Protein AF-A0A1W9SAY0-F1 (afdb_monomer)

Foldseek 3Di:
DVVVVVVVVVVVVVVVVVVVVVVVPDDDFQDWDDPDPPPDIDGHHQCLPPVPPPPSPPDPD

Secondary structure (DSSP, 8-state):
-HHHHHHHHHHHHHHHHHHHHHHHH-SSTT-EEEEETTTEEEE----SSGGGSS-TTS---

Radius of gyration: 14.97 Å; Cα contacts (8 Å, |Δi|>4): 42; chains: 1; bounding box: 33×23×38 Å

Structure (mmCIF, N/CA/C/O backbone):
data_AF-A0A1W9SAY0-F1
#
_entry.id   AF-A0A1W9SAY0-F1
#
loop_
_atom_site.group_PDB
_atom_site.id
_atom_site.type_symbol
_atom_site.label_atom_id
_atom_site.label_alt_id
_atom_site.label_comp_id
_atom_site.label_asym_id
_atom_site.label_entity_id
_atom_site.label_seq_id
_atom_site.pdbx_PDB_ins_code
_atom_site.Cartn_x
_atom_site.Cartn_y
_atom_site.C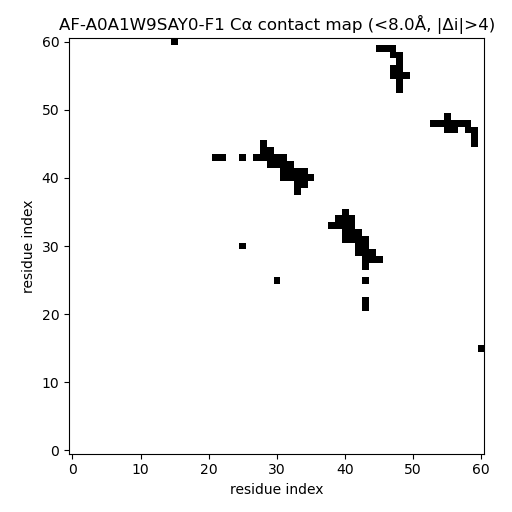artn_z
_atom_site.occupancy
_atom_site.B_iso_or_equiv
_atom_site.auth_seq_id
_atom_site.auth_comp_id
_atom_site.auth_asym_id
_atom_site.auth_atom_id
_atom_site.pdbx_PDB_model_num
ATOM 1 N N . MET A 1 1 ? 17.200 -4.741 -22.397 1.00 88.88 1 MET A N 1
ATOM 2 C CA . MET A 1 1 ? 17.549 -3.898 -21.228 1.00 88.88 1 MET A CA 1
ATOM 3 C C . MET A 1 1 ? 16.490 -2.831 -20.962 1.00 88.88 1 MET A C 1
ATOM 5 O O . MET A 1 1 ? 15.973 -2.811 -19.858 1.00 88.88 1 MET A O 1
ATOM 9 N N . ILE A 1 2 ? 16.091 -2.025 -21.958 1.00 97.12 2 ILE A N 1
ATOM 10 C CA . ILE A 1 2 ? 15.065 -0.970 -21.799 1.00 97.12 2 ILE A CA 1
ATOM 11 C C . ILE A 1 2 ? 13.726 -1.479 -21.228 1.00 97.12 2 ILE A C 1
ATOM 13 O O . ILE A 1 2 ? 13.180 -0.874 -20.315 1.00 97.12 2 ILE A O 1
ATOM 17 N N . ILE A 1 3 ? 13.238 -2.632 -21.701 1.00 97.88 3 ILE A N 1
ATOM 18 C CA . ILE A 1 3 ? 11.968 -3.214 -21.243 1.00 97.88 3 ILE A CA 1
ATOM 19 C C . ILE A 1 3 ? 11.969 -3.489 -19.737 1.00 97.88 3 ILE A C 1
ATOM 21 O O . ILE A 1 3 ? 11.007 -3.172 -19.050 1.00 97.88 3 ILE A O 1
ATOM 25 N N . TRP A 1 4 ? 13.083 -3.997 -19.207 1.00 98.19 4 TRP A N 1
ATOM 26 C CA . TRP A 1 4 ? 13.227 -4.290 -17.784 1.00 98.19 4 TRP A CA 1
ATOM 27 C C . TRP A 1 4 ? 13.231 -3.020 -16.937 1.00 98.19 4 TRP A C 1
ATOM 29 O O . TRP A 1 4 ? 12.632 -3.004 -15.868 1.00 98.19 4 TRP A O 1
ATOM 39 N N . ILE A 1 5 ? 13.838 -1.941 -17.436 1.00 98.12 5 ILE A N 1
ATOM 40 C CA . ILE A 1 5 ? 13.822 -0.638 -16.761 1.00 98.12 5 ILE A CA 1
ATOM 41 C C . ILE A 1 5 ? 12.387 -0.107 -16.670 1.00 98.12 5 ILE A C 1
ATOM 43 O O . ILE A 1 5 ? 11.964 0.327 -15.602 1.00 98.12 5 ILE A O 1
ATOM 47 N N . LEU A 1 6 ? 11.615 -0.195 -17.757 1.00 98.38 6 LEU A N 1
ATOM 48 C CA . LEU A 1 6 ? 10.212 0.229 -17.761 1.00 98.38 6 LEU A CA 1
ATOM 49 C C . LEU A 1 6 ? 9.355 -0.602 -16.800 1.00 98.38 6 LEU A C 1
ATOM 51 O O . LEU A 1 6 ? 8.528 -0.038 -16.089 1.00 98.38 6 LEU A O 1
ATOM 55 N N . VAL A 1 7 ? 9.582 -1.919 -16.734 1.00 98.38 7 VAL A N 1
ATOM 56 C CA . VAL A 1 7 ? 8.892 -2.791 -15.770 1.00 98.38 7 VAL A CA 1
ATOM 57 C C . VAL A 1 7 ? 9.207 -2.373 -14.334 1.00 98.38 7 VAL A C 1
ATOM 59 O O . VAL A 1 7 ? 8.284 -2.217 -13.541 1.00 98.38 7 VAL A O 1
ATOM 62 N N . ILE A 1 8 ? 10.479 -2.136 -14.000 1.00 98.38 8 ILE A N 1
ATOM 63 C CA . ILE A 1 8 ? 10.881 -1.707 -12.651 1.00 98.38 8 ILE A CA 1
ATOM 64 C C . ILE A 1 8 ? 10.230 -0.369 -12.289 1.00 98.38 8 ILE A C 1
ATOM 66 O O . ILE A 1 8 ? 9.659 -0.247 -11.208 1.00 98.38 8 ILE A O 1
ATOM 70 N N . ILE A 1 9 ? 10.260 0.613 -13.195 1.00 98.31 9 ILE A N 1
ATOM 71 C CA . ILE A 1 9 ? 9.619 1.918 -12.974 1.00 98.31 9 ILE A CA 1
ATOM 72 C C . ILE A 1 9 ? 8.112 1.750 -12.755 1.00 98.31 9 ILE A C 1
ATOM 74 O O . ILE A 1 9 ? 7.560 2.353 -11.837 1.00 98.31 9 ILE A O 1
ATOM 78 N N . GLY A 1 10 ? 7.454 0.910 -13.55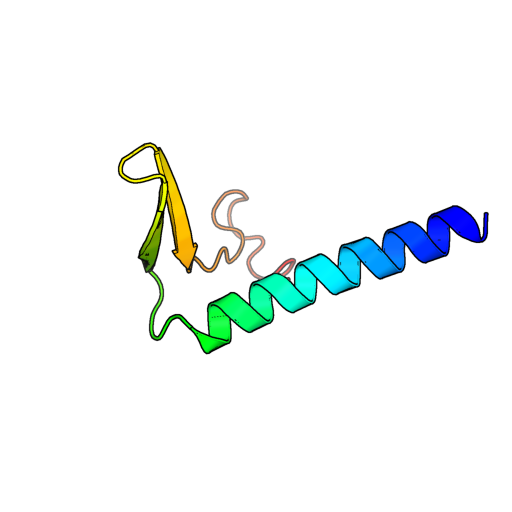8 1.00 98.19 10 GLY A N 1
ATOM 79 C CA . GLY A 1 10 ? 6.032 0.614 -13.403 1.00 98.19 10 GLY A CA 1
ATOM 80 C C . GLY A 1 10 ? 5.712 -0.006 -12.044 1.00 98.19 10 GLY A C 1
ATOM 81 O O . GLY A 1 10 ? 4.801 0.455 -11.362 1.00 98.19 10 GLY A O 1
ATOM 82 N N . LEU A 1 11 ? 6.491 -1.001 -11.614 1.00 98.38 11 LEU A N 1
ATOM 83 C CA . LEU A 1 11 ? 6.304 -1.663 -10.320 1.00 98.38 11 LEU A CA 1
ATOM 84 C C . LEU A 1 11 ? 6.523 -0.705 -9.145 1.00 98.38 11 LEU A C 1
ATOM 86 O O . LEU A 1 11 ? 5.689 -0.660 -8.245 1.00 98.38 11 LEU A O 1
ATOM 90 N N . VAL A 1 12 ? 7.592 0.097 -9.173 1.00 98.06 12 VAL A N 1
ATOM 91 C CA . VAL A 1 12 ? 7.854 1.112 -8.137 1.00 98.06 12 VAL A CA 1
ATOM 92 C C . VAL A 1 12 ? 6.744 2.165 -8.115 1.00 98.06 12 VAL A C 1
ATOM 94 O O . VAL A 1 12 ? 6.298 2.567 -7.044 1.00 98.06 12 VAL A O 1
ATOM 97 N N . GLY A 1 13 ? 6.252 2.586 -9.282 1.00 98.12 13 GLY A N 1
ATOM 98 C CA . GLY A 1 13 ? 5.134 3.523 -9.377 1.00 98.12 13 GLY A CA 1
ATOM 99 C C . GLY A 1 13 ? 3.848 2.969 -8.760 1.00 98.12 13 GLY A C 1
ATOM 100 O O . GLY A 1 13 ? 3.181 3.673 -8.003 1.00 98.12 13 GLY A O 1
ATOM 101 N N . ILE A 1 14 ? 3.520 1.704 -9.036 1.00 98.25 14 ILE A N 1
ATOM 102 C CA . ILE A 1 14 ? 2.347 1.026 -8.461 1.00 98.25 14 ILE A CA 1
ATOM 103 C C . ILE A 1 14 ? 2.504 0.855 -6.941 1.00 98.25 14 ILE A C 1
ATOM 105 O O . ILE A 1 14 ? 1.555 1.116 -6.199 1.00 98.25 14 ILE A O 1
ATOM 109 N N . ASP A 1 15 ? 3.692 0.476 -6.465 1.00 97.19 15 ASP A N 1
ATOM 110 C CA . ASP A 1 15 ? 3.990 0.352 -5.032 1.00 97.19 15 ASP A CA 1
ATOM 111 C C . ASP A 1 15 ? 3.754 1.681 -4.296 1.00 97.19 15 ASP A C 1
ATOM 113 O O . ASP A 1 15 ? 2.965 1.749 -3.353 1.00 97.19 15 ASP A O 1
ATOM 117 N N . GLN A 1 16 ? 4.338 2.772 -4.791 1.00 96.12 16 GLN A N 1
ATOM 118 C CA . GLN A 1 16 ? 4.185 4.088 -4.167 1.00 96.12 16 GLN A CA 1
ATOM 119 C C . GLN A 1 16 ? 2.747 4.614 -4.246 1.00 96.12 16 GLN A C 1
ATOM 121 O O . GLN A 1 16 ? 2.236 5.190 -3.282 1.00 96.12 16 GLN A O 1
ATOM 126 N N . LEU A 1 17 ? 2.059 4.385 -5.369 1.00 97.38 17 LEU A N 1
ATOM 127 C CA . LEU A 1 17 ? 0.665 4.792 -5.534 1.00 97.38 17 LEU A CA 1
ATOM 128 C C . LEU A 1 17 ? -0.255 4.073 -4.542 1.00 97.38 17 LEU A C 1
ATOM 130 O O . LEU A 1 17 ? -1.089 4.714 -3.903 1.00 97.38 17 LEU A O 1
ATOM 134 N N . THR A 1 18 ? -0.111 2.756 -4.388 1.00 95.62 18 THR A N 1
ATOM 135 C CA . THR A 1 18 ? -0.954 1.987 -3.458 1.00 95.62 18 THR A CA 1
ATOM 136 C C . THR A 1 18 ? -0.756 2.436 -2.009 1.00 95.62 18 THR A C 1
ATOM 138 O O . THR A 1 18 ? -1.740 2.605 -1.288 1.00 95.62 18 THR A O 1
ATOM 141 N N . LYS A 1 19 ? 0.474 2.753 -1.594 1.00 94.19 19 LYS A N 1
ATOM 142 C CA . LYS A 1 19 ? 0.760 3.309 -0.260 1.00 94.19 19 LYS A CA 1
ATOM 143 C C . LYS A 1 19 ? 0.189 4.706 -0.058 1.00 94.19 19 LYS A C 1
ATOM 145 O O . LYS A 1 19 ? -0.398 4.978 0.989 1.00 94.19 19 LYS A O 1
ATOM 150 N N . ALA A 1 20 ? 0.295 5.574 -1.064 1.00 95.12 20 ALA A N 1
ATOM 151 C CA . ALA A 1 20 ? -0.324 6.896 -1.024 1.00 95.12 20 ALA A CA 1
ATOM 152 C C . ALA A 1 20 ? -1.850 6.799 -0.862 1.00 95.12 20 ALA A C 1
ATOM 154 O O . ALA A 1 20 ? -2.437 7.543 -0.077 1.00 95.12 20 ALA A O 1
ATOM 155 N N . LEU A 1 21 ? -2.491 5.842 -1.543 1.00 95.50 21 LEU A N 1
ATOM 156 C CA . LEU A 1 21 ? -3.921 5.578 -1.383 1.00 95.50 21 LEU A CA 1
AT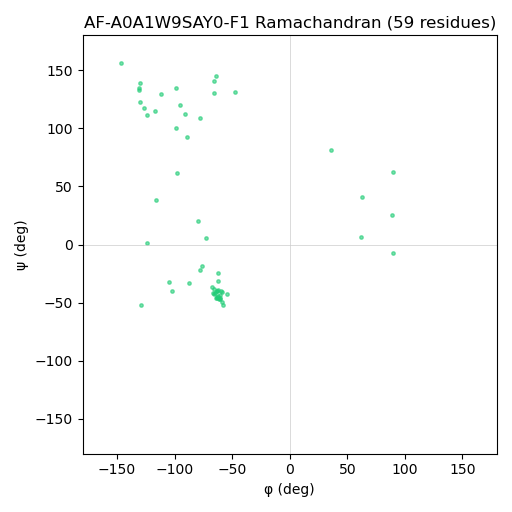OM 157 C C . LEU A 1 21 ? -4.259 5.082 0.027 1.00 95.50 21 LEU A C 1
ATOM 159 O O . LEU A 1 21 ? -5.234 5.555 0.603 1.00 95.50 21 LEU A O 1
ATOM 163 N N . VAL A 1 22 ? -3.458 4.191 0.616 1.00 95.44 22 VAL A N 1
ATOM 164 C CA . VAL A 1 22 ? -3.641 3.764 2.016 1.00 95.44 22 VAL A CA 1
ATOM 165 C C . VAL A 1 22 ? -3.565 4.976 2.955 1.00 95.44 22 VAL A C 1
ATOM 167 O O . VAL A 1 22 ? -4.492 5.205 3.730 1.00 95.44 22 VAL A O 1
ATOM 170 N N . LEU A 1 23 ? -2.537 5.819 2.829 1.00 94.00 23 LEU A N 1
ATOM 171 C CA . LEU A 1 23 ? -2.384 7.024 3.658 1.00 94.00 23 LEU A CA 1
ATOM 172 C C . LEU A 1 23 ? -3.517 8.044 3.471 1.00 94.00 23 LEU A C 1
ATOM 174 O O . LEU A 1 23 ? -3.863 8.753 4.410 1.00 94.00 23 LEU A O 1
ATOM 178 N N . ALA A 1 24 ? -4.101 8.124 2.275 1.00 94.38 24 ALA A N 1
ATOM 179 C CA . ALA A 1 24 ? -5.223 9.015 1.999 1.00 94.38 24 ALA A CA 1
ATOM 180 C C . ALA A 1 24 ? -6.568 8.489 2.533 1.00 94.38 24 ALA A C 1
ATOM 182 O O . ALA A 1 24 ? -7.510 9.269 2.679 1.00 94.38 24 ALA A O 1
ATOM 183 N N . ARG A 1 25 ? -6.699 7.176 2.769 1.00 93.44 25 ARG A N 1
ATOM 184 C CA . ARG A 1 25 ? -7.972 6.538 3.153 1.00 93.44 25 ARG A CA 1
ATOM 185 C C . ARG A 1 25 ? -8.048 6.168 4.627 1.00 93.44 25 ARG A C 1
ATOM 187 O O . ARG A 1 25 ? -9.141 6.215 5.184 1.00 93.44 25 ARG A O 1
ATOM 194 N N . PHE A 1 26 ? -6.929 5.821 5.251 1.00 94.69 26 PHE A N 1
ATOM 195 C CA . PHE A 1 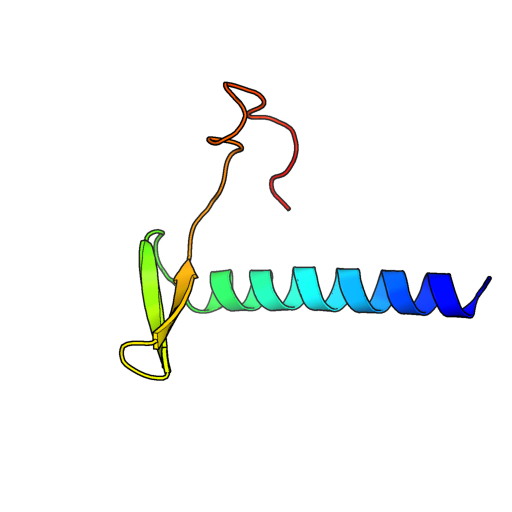26 ? -6.877 5.451 6.662 1.00 94.69 26 PHE A CA 1
ATOM 196 C C . PHE A 1 26 ? -6.416 6.633 7.519 1.00 94.69 26 PHE A C 1
ATOM 198 O O . PHE A 1 26 ? -5.459 7.327 7.187 1.00 94.69 26 PHE A O 1
ATOM 205 N N . THR A 1 27 ? -7.104 6.874 8.634 1.00 92.12 27 THR A N 1
ATOM 206 C CA . THR A 1 27 ? -6.846 8.010 9.534 1.00 92.12 27 THR A CA 1
ATOM 207 C C . THR A 1 27 ? -5.779 7.694 10.582 1.00 92.12 27 THR A C 1
ATOM 209 O O . THR A 1 27 ? -5.029 8.580 10.980 1.00 92.12 27 THR A O 1
ATOM 212 N N . TYR A 1 28 ? -5.702 6.444 11.043 1.00 90.94 28 TYR A N 1
ATOM 213 C CA . TYR A 1 28 ? -4.741 6.000 12.055 1.00 90.94 28 TYR A CA 1
ATOM 214 C C . TYR A 1 28 ? -4.299 4.554 11.808 1.00 90.94 28 TYR A C 1
ATOM 216 O O . TYR A 1 28 ? -4.999 3.780 11.155 1.00 90.94 28 TYR A O 1
ATOM 224 N N . GLU A 1 29 ? -3.118 4.196 12.313 1.00 91.62 29 GLU A N 1
ATOM 225 C CA . GLU A 1 29 ? -2.540 2.854 12.168 1.00 91.62 29 GLU A CA 1
ATOM 226 C C . GLU A 1 29 ? -3.390 1.783 12.868 1.00 91.62 29 GLU A C 1
ATOM 228 O O . GLU A 1 29 ? -3.983 2.022 13.918 1.00 91.62 29 GLU A O 1
ATOM 233 N N . GLY A 1 30 ? -3.447 0.589 12.282 1.00 90.56 30 GLY A N 1
ATOM 234 C CA . GLY A 1 30 ? -4.245 -0.539 12.765 1.00 90.56 30 GLY A CA 1
ATOM 235 C C . GLY A 1 30 ? -5.667 -0.597 12.202 1.00 90.56 30 GLY A C 1
ATOM 236 O O . GLY A 1 30 ? -6.354 -1.597 12.403 1.00 90.56 30 GLY A O 1
ATOM 237 N N . GLN A 1 31 ? -6.115 0.422 11.462 1.00 94.25 31 GLN A N 1
ATOM 238 C CA . GLN A 1 31 ? -7.388 0.349 10.747 1.00 94.25 31 GLN A CA 1
ATOM 239 C C . GLN A 1 31 ? -7.347 -0.708 9.640 1.00 94.25 31 GLN A C 1
ATOM 241 O O . GLN A 1 31 ? -6.351 -0.834 8.927 1.00 9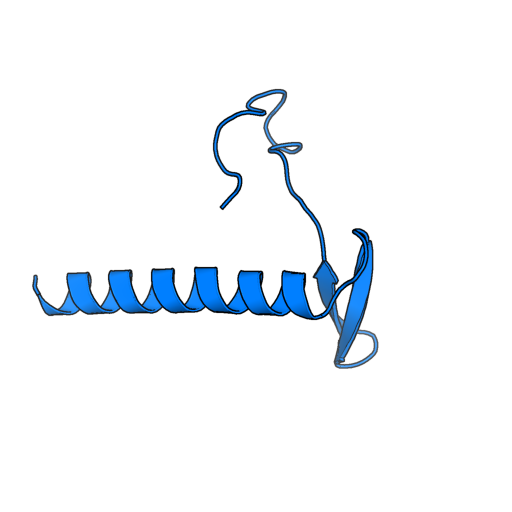4.25 31 GLN A O 1
ATOM 246 N N . SER A 1 32 ? -8.456 -1.432 9.487 1.00 94.06 32 SER A N 1
ATOM 247 C CA . SER A 1 32 ? -8.601 -2.548 8.555 1.00 94.06 32 SER A CA 1
ATOM 248 C C . SER A 1 32 ? -9.875 -2.400 7.726 1.00 94.06 32 SER A C 1
ATOM 250 O O . SER A 1 32 ? -10.935 -2.082 8.267 1.00 94.06 32 SER A O 1
ATOM 252 N N . LEU A 1 33 ? -9.761 -2.616 6.416 1.00 94.75 33 LEU A N 1
ATOM 253 C CA . LEU A 1 33 ? -10.862 -2.606 5.456 1.00 94.75 33 LEU A CA 1
ATOM 254 C C . LEU A 1 33 ? -10.991 -4.001 4.823 1.00 94.75 33 LEU A C 1
ATOM 256 O O . LEU A 1 33 ? -10.073 -4.410 4.102 1.00 94.75 33 LEU A O 1
ATOM 260 N N . PRO A 1 34 ? -12.094 -4.738 5.049 1.00 95.62 34 PRO A N 1
ATOM 261 C CA . PRO A 1 34 ? -12.326 -6.000 4.359 1.00 95.62 34 PRO A CA 1
ATOM 262 C C . PRO A 1 34 ? -12.536 -5.759 2.860 1.00 95.62 34 PRO A C 1
ATOM 264 O O . PRO A 1 34 ? -13.327 -4.915 2.446 1.00 95.62 34 PRO A O 1
ATOM 267 N N . VAL A 1 35 ? -11.809 -6.514 2.041 1.00 95.31 35 VAL A N 1
ATOM 268 C CA . VAL A 1 35 ? -12.019 -6.598 0.586 1.00 95.31 35 VAL A CA 1
ATOM 269 C C . VAL A 1 35 ? -12.758 -7.891 0.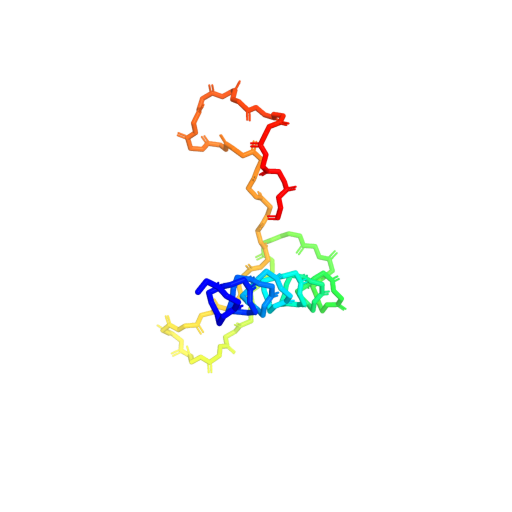251 1.00 95.31 35 VAL A C 1
ATOM 271 O O . VAL A 1 35 ? -13.659 -7.894 -0.584 1.00 95.31 35 VAL A O 1
ATOM 274 N N . ILE A 1 36 ? -12.396 -8.985 0.926 1.00 97.31 36 ILE A N 1
ATOM 275 C CA . ILE A 1 36 ? -13.157 -10.233 0.951 1.00 97.31 36 ILE A CA 1
ATOM 276 C C . ILE A 1 36 ? -13.419 -10.535 2.419 1.00 97.31 36 ILE A C 1
ATOM 278 O O . ILE A 1 36 ? -12.482 -10.833 3.165 1.00 97.31 36 ILE A O 1
ATOM 282 N N . GLU A 1 37 ? -14.685 -10.443 2.818 1.00 95.94 37 GLU A N 1
ATOM 283 C CA . GLU A 1 37 ? -15.118 -10.670 4.196 1.00 95.94 37 GLU A CA 1
ATOM 284 C C . GLU A 1 37 ? -14.519 -11.963 4.761 1.00 95.94 37 GLU A C 1
ATOM 286 O O . GLU A 1 37 ? -14.565 -13.018 4.124 1.00 95.94 37 GLU A O 1
ATOM 291 N N . ASN A 1 38 ? -13.942 -11.877 5.961 1.00 94.06 38 ASN A N 1
ATOM 292 C CA . ASN A 1 38 ? -13.315 -12.991 6.686 1.00 94.06 38 ASN A CA 1
ATOM 293 C C . ASN A 1 38 ? -12.100 -13.659 6.005 1.00 94.06 38 ASN A C 1
ATOM 295 O O . ASN A 1 38 ? -11.599 -14.654 6.528 1.00 94.06 38 ASN A O 1
ATOM 299 N N . PHE A 1 39 ? -11.595 -13.135 4.883 1.00 96.38 39 PHE A N 1
ATOM 300 C CA . PHE A 1 39 ? -10.443 -13.716 4.179 1.00 96.38 39 PHE A CA 1
ATOM 301 C C . PHE A 1 39 ? -9.349 -12.691 3.873 1.00 96.38 39 PHE A C 1
ATOM 303 O O . PHE A 1 39 ? -8.193 -12.904 4.233 1.00 96.38 39 PHE A O 1
ATOM 310 N N . PHE A 1 40 ? -9.694 -11.566 3.243 1.00 96.19 40 PHE A N 1
ATOM 311 C CA . PHE A 1 40 ? -8.717 -10.586 2.775 1.00 96.19 40 PHE A CA 1
ATOM 312 C C . PHE A 1 40 ? -9.074 -9.174 3.229 1.00 96.19 40 PHE A C 1
ATOM 314 O O . PHE A 1 40 ? -10.143 -8.654 2.909 1.00 96.19 40 PHE A O 1
ATOM 321 N N . HIS A 1 41 ? -8.139 -8.555 3.947 1.00 95.75 41 HIS A N 1
ATOM 322 C CA . HIS A 1 41 ? -8.286 -7.224 4.513 1.00 95.75 41 HIS A CA 1
ATOM 323 C C . HIS A 1 41 ? -7.075 -6.369 4.154 1.00 95.75 41 HIS A C 1
ATOM 325 O O . HIS A 1 41 ? -5.935 -6.833 4.216 1.00 95.75 41 HIS A O 1
ATOM 331 N N . ILE A 1 42 ? -7.328 -5.110 3.813 1.00 95.06 42 ILE A N 1
ATOM 332 C CA . ILE A 1 42 ? -6.291 -4.090 3.693 1.00 95.06 42 ILE A CA 1
ATOM 333 C C . ILE A 1 42 ? -6.173 -3.418 5.054 1.00 95.06 42 ILE A C 1
ATOM 335 O O . ILE A 1 42 ? -7.090 -2.716 5.476 1.00 95.06 42 ILE A O 1
ATOM 339 N N . THR A 1 43 ? -5.041 -3.617 5.719 1.00 93.62 43 THR A N 1
ATOM 340 C CA . THR A 1 43 ? -4.763 -3.016 7.026 1.00 93.62 43 THR A CA 1
ATOM 341 C C . THR A 1 43 ? -3.654 -1.989 6.895 1.00 93.62 43 THR A C 1
ATOM 343 O O . THR A 1 43 ? -2.588 -2.285 6.351 1.00 93.62 43 THR A O 1
ATOM 346 N N . TYR A 1 44 ? -3.876 -0.788 7.422 1.00 94.56 44 TYR A N 1
ATOM 347 C CA . TYR A 1 44 ? -2.830 0.223 7.491 1.00 94.56 44 TYR A CA 1
ATOM 348 C C . TYR A 1 44 ? -1.882 -0.084 8.652 1.00 94.56 44 TYR A C 1
ATOM 350 O O . TYR A 1 44 ? -2.237 0.062 9.819 1.00 94.56 44 TYR A O 1
ATOM 358 N N . VAL A 1 45 ? -0.664 -0.505 8.322 1.00 91.50 45 VAL A N 1
ATOM 359 C CA . VAL A 1 45 ? 0.400 -0.798 9.288 1.00 91.50 45 VAL A CA 1
ATOM 360 C C . VAL A 1 45 ? 1.675 -0.102 8.836 1.00 91.50 45 VAL A C 1
ATOM 362 O O . VAL A 1 45 ? 2.060 -0.223 7.672 1.00 91.50 45 VAL A O 1
ATOM 365 N N . ARG A 1 46 ? 2.359 0.589 9.752 1.00 88.38 46 ARG A N 1
ATOM 366 C CA . ARG A 1 46 ? 3.729 1.052 9.516 1.00 88.38 46 ARG A CA 1
ATOM 367 C C . ARG A 1 46 ? 4.717 0.059 10.099 1.00 88.38 46 ARG A C 1
ATOM 369 O O . ARG A 1 46 ? 4.718 -0.216 11.293 1.00 88.38 46 ARG A O 1
ATOM 376 N N . ASN A 1 47 ? 5.569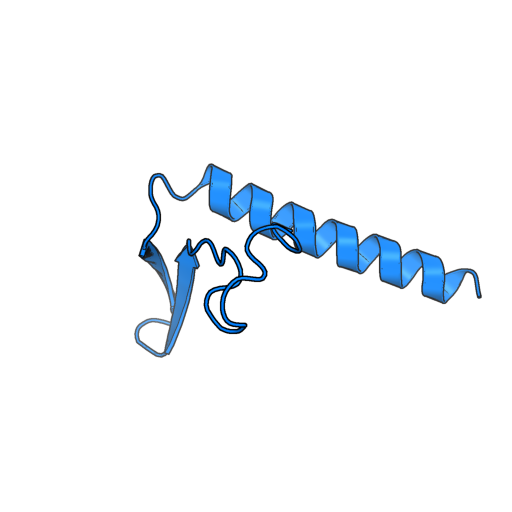 -0.486 9.240 1.00 84.19 47 ASN A N 1
ATOM 377 C CA . ASN A 1 47 ? 6.648 -1.362 9.665 1.00 84.19 47 ASN A CA 1
ATOM 378 C C . ASN A 1 47 ? 7.954 -0.564 9.736 1.00 84.19 47 ASN A C 1
ATOM 380 O O . ASN A 1 47 ? 8.609 -0.366 8.721 1.00 84.19 47 ASN A O 1
ATOM 384 N N . SER A 1 48 ? 8.354 -0.149 10.937 1.00 77.31 48 SER A N 1
ATOM 385 C CA . SER A 1 48 ? 9.640 0.531 11.180 1.00 77.31 48 SER A CA 1
ATOM 386 C C . SER A 1 48 ? 10.840 -0.433 11.254 1.00 77.31 48 SER A C 1
ATOM 388 O O . SER A 1 48 ? 11.851 -0.103 11.868 1.00 77.31 48 SER A O 1
ATOM 390 N N . GLY A 1 49 ? 10.726 -1.648 10.702 1.00 65.12 49 GLY A N 1
ATOM 391 C CA . GLY A 1 49 ? 11.775 -2.674 10.755 1.00 65.12 49 GLY A CA 1
ATOM 392 C C . GLY A 1 49 ? 11.715 -3.588 11.987 1.00 65.12 49 GLY A C 1
ATOM 393 O O . GLY A 1 49 ? 12.734 -4.152 12.383 1.00 65.12 49 GLY A O 1
ATOM 394 N N . ALA A 1 50 ? 10.536 -3.770 12.596 1.00 64.00 50 ALA A N 1
ATOM 395 C CA . ALA A 1 50 ? 10.372 -4.503 13.862 1.00 64.00 50 ALA A CA 1
ATOM 396 C C . ALA A 1 50 ? 10.790 -5.988 13.796 1.00 64.00 50 ALA A C 1
ATOM 398 O O . ALA A 1 50 ? 11.164 -6.573 14.809 1.00 64.00 50 ALA A O 1
ATOM 399 N N . VAL A 1 51 ? 10.773 -6.593 12.604 1.00 64.75 51 VAL A N 1
ATOM 400 C CA . VAL A 1 51 ? 11.175 -7.995 12.384 1.00 64.75 51 VAL A CA 1
ATOM 401 C C . VAL A 1 51 ? 12.706 -8.175 12.393 1.00 64.75 51 VAL A C 1
ATOM 403 O O . VAL A 1 5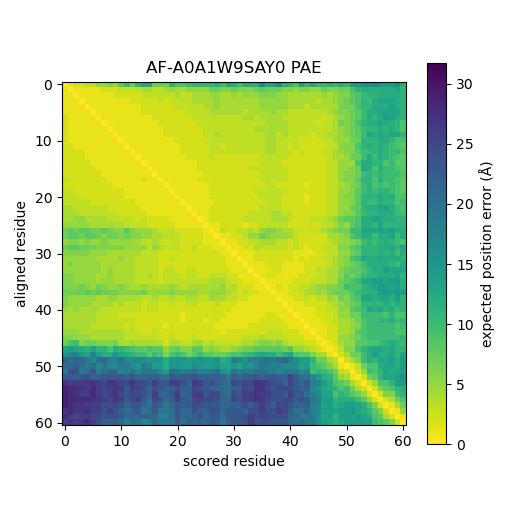1 ? 13.183 -9.282 12.621 1.00 64.75 51 VAL A O 1
ATOM 406 N N . PHE A 1 52 ? 13.493 -7.104 12.218 1.00 60.34 52 PHE A N 1
ATOM 407 C CA . PHE A 1 52 ? 14.957 -7.165 12.074 1.00 60.34 52 PHE A CA 1
ATOM 408 C C . PHE A 1 52 ? 15.735 -6.474 13.206 1.00 60.34 52 PHE A C 1
ATOM 410 O O . PHE A 1 52 ? 16.746 -5.843 12.922 1.00 60.34 52 PHE A O 1
ATOM 417 N N . LEU A 1 53 ? 15.287 -6.581 14.469 1.00 51.25 53 LEU A N 1
ATOM 418 C CA . LEU A 1 53 ? 16.024 -6.136 15.673 1.00 51.25 53 LEU A CA 1
ATOM 419 C C . LEU A 1 53 ? 16.849 -4.845 15.455 1.00 51.25 53 LEU A C 1
ATOM 421 O O . LEU A 1 53 ? 18.060 -4.880 15.263 1.00 51.25 53 LEU A O 1
ATOM 425 N N . SER A 1 54 ? 16.188 -3.686 15.529 1.00 52.59 54 SER A N 1
ATOM 426 C CA . SER A 1 54 ? 16.846 -2.370 15.568 1.00 52.59 54 SER A CA 1
ATOM 427 C C . SER A 1 54 ? 17.686 -1.990 14.327 1.00 52.59 54 SER A C 1
ATOM 429 O O . SER A 1 54 ? 18.722 -1.339 14.457 1.00 52.59 54 SER A O 1
ATOM 431 N N . LEU A 1 55 ? 17.219 -2.285 13.109 1.00 53.91 55 LEU A N 1
ATOM 432 C CA . LEU A 1 55 ? 17.556 -1.473 11.924 1.00 53.91 55 LEU A CA 1
ATOM 433 C C . LEU A 1 55 ? 16.427 -0.477 11.633 1.00 53.91 55 LEU A C 1
ATOM 435 O O . LEU A 1 55 ? 15.783 -0.492 10.591 1.00 53.91 55 LEU A O 1
ATOM 439 N N . THR A 1 56 ? 16.184 0.408 12.594 1.00 49.53 56 THR A N 1
ATOM 440 C CA . THR A 1 56 ? 15.055 1.351 12.615 1.00 49.53 56 THR A CA 1
ATOM 441 C C . THR A 1 56 ? 15.191 2.513 11.611 1.00 49.53 56 THR A C 1
ATOM 443 O O . THR A 1 56 ? 14.372 3.426 11.616 1.00 49.53 56 THR A O 1
ATOM 446 N N . SER A 1 57 ? 16.217 2.531 10.751 1.00 47.12 57 SER A N 1
ATOM 447 C CA . SER A 1 57 ? 16.503 3.655 9.840 1.00 47.12 57 SER A CA 1
ATOM 448 C C . SER A 1 57 ? 16.582 3.296 8.355 1.00 47.12 57 SER A C 1
ATOM 450 O O . SER A 1 57 ? 16.805 4.187 7.535 1.00 47.12 57 SER A O 1
ATOM 452 N N . LEU A 1 58 ? 16.368 2.036 7.971 1.00 44.47 58 LEU A N 1
ATOM 453 C CA . LEU A 1 58 ? 16.349 1.641 6.564 1.00 44.47 58 LEU A CA 1
ATOM 454 C C . LEU A 1 58 ? 15.050 0.896 6.262 1.00 44.47 58 LEU A C 1
ATOM 45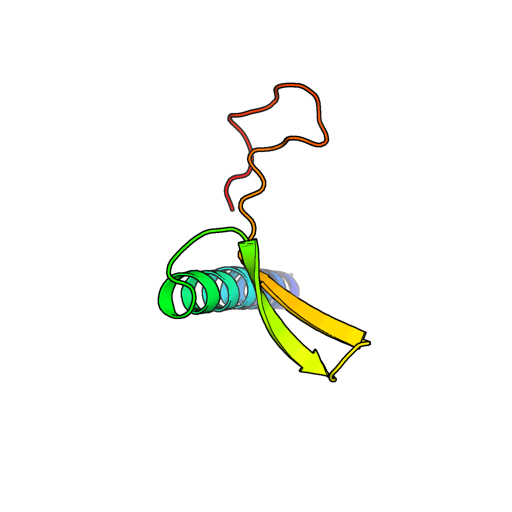6 O O . LEU A 1 58 ? 14.813 -0.192 6.773 1.00 44.47 58 LEU A O 1
ATOM 460 N N . ILE A 1 59 ? 14.261 1.494 5.365 1.00 43.19 59 ILE A N 1
ATOM 461 C CA . ILE A 1 59 ? 12.993 1.007 4.800 1.00 43.19 59 ILE A CA 1
ATOM 462 C C . ILE A 1 59 ? 11.757 1.432 5.614 1.00 43.19 59 ILE A C 1
ATOM 464 O O . ILE A 1 59 ? 10.966 0.630 6.092 1.00 43.19 59 ILE A O 1
ATOM 468 N N . CYS A 1 60 ? 11.551 2.749 5.684 1.00 40.75 60 CYS A N 1
ATOM 469 C CA . CYS A 1 60 ? 10.222 3.298 5.431 1.00 40.75 60 CYS A CA 1
ATOM 470 C C . CYS A 1 60 ? 10.161 3.564 3.921 1.00 40.75 60 CYS A C 1
ATOM 472 O O . CYS A 1 60 ? 10.651 4.590 3.447 1.00 40.75 60 CYS A O 1
ATOM 474 N N . VAL A 1 61 ? 9.675 2.582 3.165 1.00 43.19 61 VAL A N 1
ATOM 475 C CA . VAL A 1 61 ? 9.152 2.782 1.811 1.00 43.19 61 VAL A CA 1
ATOM 476 C C . VAL A 1 61 ? 7.723 2.331 1.849 1.00 43.19 61 VAL A C 1
ATOM 478 O O . VAL A 1 61 ? 7.467 1.209 2.334 1.00 43.19 61 VAL A O 1
#

Solvent-accessible surface area (backbone atoms only — not comparable to full-atom values): 3906 Å² total; per-residue (Å²): 112,69,68,59,52,53,51,51,53,51,52,51,50,52,54,54,50,54,51,52,50,49,63,73,71,50,93,55,78,73,46,71,44,72,80,39,83,99,78,40,64,57,60,44,72,84,62,63,30,81,91,58,77,81,45,68,86,66,61,90,122

Mean predicted aligned error: 7.14 Å

pLDDT: mean 85.7, std 18.13, range [40.75, 98.38]

Sequence (61 aa):
MIIWILVIIGLVGIDQLTKALVLARFTYEGQSLPVIENFFHITYVRNSGAVFLSLTSLICV